Protein AF-A0A183KZF0-F1 (afdb_monomer_lite)

Foldseek 3Di:
DDDDDDDDDDDDPDDDDPDDDDPDPPPDPDPDDDDDDDDDDDPDDPDPPPDVPDDDDPVDDPDDPPPPPPPPPDDCDPVNVVVVVVVVVVVVVVVVVVVVVVVVVVVVVVVVVVVVVVVVVVVVVVVVVVVVVD

pLDDT: mean 73.94, std 21.39, range [42.09, 98.62]

InterPro domains:
  IPR029602 Intraflagellar transport protein 74 [PTHR31432] (2-131)

Sequence (134 aa):
MSAIRPGTASRLKSAQIQGKSGTACRVTDGAKTGARGRTLGGTTLNTMVCVEDRPITQQGLGGIKNPIRGPKRQIEDKSYFLGLLRGKINEINSEVGNITRQLVEKEEDNAIFVQYEQMAEKLAYEIKELQVIY

Organism: NCBI:txid6186

Radius of gyration: 43.4 Å; chains: 1; bounding box: 80×56×123 Å

Structure (mmCIF, N/CA/C/O backbone):
data_AF-A0A183KZF0-F1
#
_entry.id   AF-A0A183KZF0-F1
#
loop_
_atom_site.group_PDB
_atom_site.id
_atom_site.type_symbol
_atom_site.label_atom_id
_atom_site.label_alt_id
_atom_site.label_comp_id
_atom_site.label_asym_id
_atom_site.label_entity_id
_atom_site.label_seq_id
_atom_site.pdbx_PDB_ins_code
_atom_site.Cartn_x
_atom_site.Cartn_y
_atom_site.Cartn_z
_atom_site.occupancy
_atom_site.B_iso_or_equiv
_atom_site.auth_seq_id
_atom_site.auth_comp_id
_atom_site.auth_asym_id
_atom_site.auth_atom_id
_atom_site.pdbx_PDB_model_num
ATOM 1 N N . MET A 1 1 ? 14.377 -33.342 9.144 1.00 44.75 1 MET A N 1
ATOM 2 C CA . MET A 1 1 ? 13.959 -33.706 7.771 1.00 44.75 1 MET A CA 1
ATOM 3 C C . MET A 1 1 ? 14.266 -32.525 6.858 1.00 44.75 1 MET A C 1
ATOM 5 O O . MET A 1 1 ? 13.576 -31.521 6.930 1.00 44.75 1 MET A O 1
ATOM 9 N N . SER A 1 2 ? 15.373 -32.593 6.112 1.00 47.09 2 SER A N 1
ATOM 10 C CA . SER A 1 2 ? 15.864 -31.517 5.236 1.00 47.09 2 SER A CA 1
ATOM 11 C C . SER A 1 2 ? 15.483 -31.840 3.792 1.00 47.09 2 SER A C 1
ATOM 13 O O . SER A 1 2 ? 15.882 -32.884 3.280 1.00 47.09 2 SER A O 1
ATOM 15 N N . ALA A 1 3 ? 14.680 -30.986 3.158 1.00 51.62 3 ALA A N 1
ATOM 16 C CA . ALA A 1 3 ? 14.256 -31.149 1.770 1.00 51.62 3 ALA A CA 1
ATOM 17 C C . ALA A 1 3 ? 15.083 -30.225 0.865 1.00 51.62 3 ALA A C 1
ATOM 19 O O . ALA A 1 3 ? 14.765 -29.052 0.672 1.00 51.62 3 ALA A O 1
ATOM 20 N N . ILE A 1 4 ? 16.167 -30.777 0.322 1.00 57.03 4 ILE A N 1
ATOM 21 C CA . ILE A 1 4 ? 16.978 -30.171 -0.736 1.00 57.03 4 ILE A CA 1
ATOM 22 C C . ILE A 1 4 ? 16.158 -30.234 -2.031 1.00 57.03 4 ILE A C 1
ATOM 24 O O . ILE A 1 4 ? 15.767 -31.313 -2.473 1.00 57.03 4 ILE A O 1
ATOM 28 N N . ARG A 1 5 ? 15.864 -29.076 -2.631 1.00 55.78 5 ARG A N 1
ATOM 29 C CA . ARG A 1 5 ? 15.136 -28.995 -3.906 1.00 55.78 5 ARG A CA 1
ATOM 30 C C . ARG A 1 5 ? 16.082 -29.334 -5.072 1.00 55.78 5 ARG A C 1
ATOM 32 O O . ARG A 1 5 ? 17.128 -28.693 -5.177 1.00 55.78 5 ARG A O 1
ATOM 39 N N . PRO A 1 6 ? 15.743 -30.294 -5.954 1.00 49.12 6 PRO A N 1
ATOM 40 C CA . PRO A 1 6 ? 16.562 -30.636 -7.115 1.00 49.12 6 PRO A CA 1
ATOM 41 C C . PRO A 1 6 ? 16.583 -29.492 -8.133 1.00 49.12 6 PRO A C 1
ATOM 43 O O . PRO A 1 6 ? 15.539 -28.951 -8.495 1.00 49.12 6 PRO A O 1
ATOM 46 N N . GLY A 1 7 ? 17.780 -29.130 -8.596 1.00 53.41 7 GLY A N 1
ATOM 47 C CA . GLY A 1 7 ? 17.987 -28.103 -9.611 1.00 53.41 7 GLY A CA 1
ATOM 48 C C . GLY A 1 7 ? 17.330 -28.474 -10.939 1.00 53.41 7 GLY A C 1
ATOM 49 O O . GLY A 1 7 ? 17.660 -29.484 -11.558 1.00 53.41 7 GLY A O 1
ATOM 50 N N . THR A 1 8 ? 16.414 -27.631 -11.397 1.00 54.88 8 THR A N 1
ATOM 51 C CA . THR A 1 8 ? 15.836 -27.718 -12.735 1.00 54.88 8 THR A CA 1
ATOM 52 C C . THR A 1 8 ? 16.780 -27.126 -13.781 1.00 54.88 8 THR A C 1
ATOM 54 O O . THR A 1 8 ? 17.076 -25.935 -13.764 1.00 54.88 8 THR A O 1
ATOM 57 N N . ALA A 1 9 ? 17.147 -27.992 -14.728 1.00 46.16 9 ALA A N 1
ATOM 58 C CA . ALA A 1 9 ? 17.504 -27.718 -16.119 1.00 46.16 9 ALA A CA 1
ATOM 59 C C . ALA A 1 9 ? 18.874 -27.072 -16.417 1.00 46.16 9 ALA A C 1
ATOM 61 O O . ALA A 1 9 ? 19.049 -25.866 -16.579 1.00 46.16 9 ALA A O 1
ATOM 62 N N . SER A 1 10 ? 19.824 -27.981 -16.617 1.00 52.09 10 SER A N 1
ATOM 63 C CA . SER A 1 10 ? 20.914 -27.945 -17.593 1.00 52.09 10 SER A CA 1
ATOM 64 C C . SER A 1 10 ? 20.656 -27.056 -18.822 1.00 52.09 10 SER A C 1
ATOM 66 O O . SER A 1 10 ? 19.772 -27.298 -19.644 1.00 52.09 10 SER A O 1
ATOM 68 N N . ARG A 1 11 ? 21.518 -26.051 -19.005 1.00 48.41 11 ARG A N 1
ATOM 69 C CA . ARG A 1 11 ? 21.620 -25.272 -20.244 1.00 48.41 11 ARG A CA 1
ATOM 70 C C . ARG A 1 11 ? 22.227 -26.168 -21.331 1.00 48.41 11 ARG A C 1
ATOM 72 O O . ARG A 1 11 ? 23.436 -26.389 -21.357 1.00 48.41 11 ARG A O 1
ATOM 79 N N . LEU A 1 12 ? 21.379 -26.718 -22.197 1.00 44.50 12 LEU A N 1
ATOM 80 C CA . LEU A 1 12 ? 21.778 -27.480 -23.383 1.00 44.50 12 LEU A CA 1
ATOM 81 C C . LEU A 1 12 ? 22.717 -26.635 -24.264 1.00 44.50 12 LEU A C 1
ATOM 83 O O . LEU A 1 12 ? 22.382 -25.517 -24.659 1.00 44.50 12 LEU A O 1
ATOM 87 N N . LYS A 1 13 ? 23.905 -27.174 -24.568 1.00 52.31 13 LYS A N 1
ATOM 88 C CA . LYS A 1 13 ? 24.775 -26.682 -25.644 1.00 52.31 13 LYS A CA 1
ATOM 89 C C . LYS A 1 13 ? 24.157 -27.109 -26.973 1.00 52.31 13 LYS A C 1
ATOM 91 O O . LYS A 1 13 ? 24.337 -28.244 -27.406 1.00 52.31 13 LYS A O 1
ATOM 96 N N . SER A 1 14 ? 23.420 -26.206 -27.605 1.00 42.09 14 SER A N 1
ATOM 97 C CA . SER A 1 14 ? 22.880 -26.427 -28.943 1.00 42.09 14 SER A CA 1
ATOM 98 C C . SER A 1 14 ? 23.962 -26.201 -29.998 1.00 42.09 14 SER A C 1
ATOM 100 O O . SER A 1 14 ? 24.480 -25.100 -30.146 1.00 42.09 14 SER A O 1
ATOM 102 N N . ALA A 1 15 ? 24.287 -27.300 -30.677 1.00 44.25 15 ALA A N 1
ATOM 103 C CA . ALA A 1 15 ? 24.716 -27.443 -32.063 1.00 44.25 15 ALA A CA 1
ATOM 104 C C . ALA A 1 15 ? 25.476 -26.276 -32.724 1.00 44.25 15 ALA A C 1
ATOM 106 O O . ALA A 1 15 ? 24.932 -25.251 -33.127 1.00 44.25 15 ALA A O 1
ATOM 107 N N . GLN A 1 16 ? 26.749 -26.564 -32.965 1.00 48.41 16 GLN A N 1
ATOM 108 C CA . GLN A 1 16 ? 27.595 -26.028 -34.019 1.00 48.41 16 GLN A CA 1
ATOM 109 C C . GLN A 1 16 ? 26.866 -26.114 -35.379 1.00 48.41 16 GLN A C 1
ATOM 111 O O . GLN A 1 16 ? 26.827 -27.172 -36.001 1.00 48.41 16 GLN A O 1
ATOM 116 N N . ILE A 1 17 ? 26.271 -25.008 -35.839 1.00 45.25 17 ILE A N 1
ATOM 117 C CA . ILE A 1 17 ? 25.769 -24.866 -37.212 1.00 45.25 17 ILE A CA 1
ATOM 118 C C . ILE A 1 17 ? 26.772 -24.018 -37.985 1.00 45.25 17 ILE A C 1
ATOM 120 O O . ILE A 1 17 ? 26.877 -22.802 -37.833 1.00 45.25 17 ILE A O 1
ATOM 124 N N . GLN A 1 18 ? 27.531 -24.714 -38.821 1.00 51.03 18 GLN A N 1
ATOM 125 C CA . GLN A 1 18 ? 28.419 -24.171 -39.833 1.00 51.03 18 GLN A CA 1
ATOM 126 C C . GLN A 1 18 ? 27.541 -23.627 -40.976 1.00 51.03 18 GLN A C 1
ATOM 128 O O . GLN A 1 18 ? 27.221 -24.329 -41.931 1.00 51.03 18 GLN A O 1
ATOM 133 N N . GLY A 1 19 ? 27.075 -22.385 -40.830 1.00 44.81 19 GLY A N 1
ATOM 134 C CA . GLY A 1 19 ? 26.180 -21.706 -41.769 1.00 44.81 19 GLY A CA 1
ATOM 135 C C . GLY A 1 19 ? 26.854 -20.486 -42.385 1.00 44.81 19 GLY A C 1
ATOM 136 O O . GLY A 1 19 ? 27.104 -19.489 -41.721 1.00 44.81 19 GLY A O 1
ATOM 137 N N . LYS A 1 20 ? 27.183 -20.617 -43.663 1.00 47.34 20 LYS A N 1
ATOM 138 C CA . LYS A 1 20 ? 27.885 -19.674 -44.534 1.00 47.34 20 LYS A CA 1
ATOM 139 C C . LYS A 1 20 ? 27.300 -18.246 -44.528 1.00 47.34 20 LYS A C 1
ATOM 141 O O . LYS A 1 20 ? 26.123 -18.055 -44.786 1.00 47.34 20 LYS A O 1
ATOM 146 N N . SER A 1 21 ? 28.213 -17.286 -44.359 1.00 44.69 21 SER A N 1
ATOM 147 C CA . SER A 1 21 ? 28.430 -16.109 -45.222 1.00 44.69 21 SER A CA 1
ATOM 148 C C . SER A 1 21 ? 27.323 -15.052 -45.345 1.00 44.69 21 SER A C 1
ATOM 150 O O . SER A 1 21 ? 26.237 -15.288 -45.853 1.00 44.69 21 SER A O 1
ATOM 152 N N . GLY A 1 22 ? 27.688 -13.833 -44.939 1.00 49.62 22 GLY A N 1
ATOM 153 C CA . GLY A 1 22 ? 26.841 -12.651 -44.955 1.00 49.62 22 GLY A CA 1
ATOM 154 C C . GLY A 1 22 ? 26.429 -12.158 -46.340 1.00 49.62 22 GLY A C 1
ATOM 155 O O . GLY A 1 22 ? 27.144 -12.288 -47.333 1.00 49.62 22 GLY A O 1
ATOM 156 N N . THR A 1 23 ? 25.273 -11.509 -46.348 1.00 56.19 23 THR A N 1
ATOM 157 C CA . THR A 1 23 ? 24.763 -10.683 -47.439 1.00 56.19 23 THR A CA 1
ATOM 158 C C . THR A 1 23 ? 25.486 -9.339 -47.411 1.00 56.19 23 THR A C 1
ATOM 160 O O . THR A 1 23 ? 24.978 -8.342 -46.910 1.00 56.19 23 THR A O 1
ATOM 163 N N . ALA A 1 24 ? 26.717 -9.322 -47.910 1.00 45.91 24 ALA A N 1
ATOM 164 C CA . ALA A 1 24 ? 27.393 -8.099 -48.310 1.00 45.91 24 ALA A CA 1
ATOM 165 C C . ALA A 1 24 ? 27.784 -8.279 -49.771 1.00 45.91 24 ALA A C 1
ATOM 167 O O . ALA A 1 24 ? 28.528 -9.200 -50.117 1.00 45.91 24 ALA A O 1
ATOM 168 N N . CYS A 1 25 ? 27.214 -7.431 -50.622 1.00 48.06 25 CYS A N 1
ATOM 169 C CA . CYS A 1 25 ? 27.522 -7.338 -52.036 1.00 48.06 25 CYS A CA 1
ATOM 170 C C . CYS A 1 25 ? 29.043 -7.264 -52.197 1.00 48.06 25 CYS A C 1
ATOM 172 O O . CYS A 1 25 ? 29.663 -6.252 -51.875 1.00 48.06 25 CYS A O 1
ATOM 174 N N . ARG A 1 26 ? 29.657 -8.357 -52.656 1.00 45.78 26 ARG A N 1
ATOM 175 C CA . ARG A 1 26 ? 31.045 -8.338 -53.104 1.00 45.78 26 ARG A CA 1
ATOM 176 C C . ARG A 1 26 ? 31.055 -7.559 -54.410 1.00 45.78 26 ARG A C 1
ATOM 178 O O . ARG A 1 26 ? 30.763 -8.121 -55.461 1.00 45.78 26 ARG A O 1
ATOM 185 N N . VAL A 1 27 ? 31.342 -6.263 -54.332 1.00 43.75 27 VAL A N 1
ATOM 186 C CA . VAL A 1 27 ? 31.863 -5.532 -55.485 1.00 43.75 27 VAL A CA 1
ATOM 187 C C . VAL A 1 27 ? 33.209 -6.180 -55.774 1.00 43.75 27 VAL A C 1
ATOM 189 O O . VAL A 1 27 ? 34.126 -6.153 -54.957 1.00 43.75 27 VAL A O 1
ATOM 192 N N . THR A 1 28 ? 33.256 -6.916 -56.873 1.00 45.12 28 THR A N 1
ATOM 193 C CA . THR A 1 28 ? 34.439 -7.613 -57.345 1.00 45.12 28 THR A CA 1
ATOM 194 C C . THR A 1 28 ? 35.442 -6.579 -57.839 1.00 45.12 28 THR A C 1
ATOM 196 O O . THR A 1 28 ? 35.325 -6.098 -58.966 1.00 45.12 28 THR A O 1
ATOM 199 N N . ASP A 1 29 ? 36.437 -6.262 -57.016 1.00 45.31 29 ASP A N 1
ATOM 200 C CA . ASP A 1 29 ? 37.718 -5.780 -57.518 1.00 45.31 29 ASP A CA 1
ATOM 201 C C . ASP A 1 29 ? 38.347 -6.904 -58.340 1.00 45.31 29 ASP A C 1
ATOM 203 O O . ASP A 1 29 ? 38.725 -7.966 -57.844 1.00 45.31 29 ASP A O 1
ATOM 207 N N . GLY A 1 30 ? 38.357 -6.684 -59.646 1.00 48.56 30 GLY A N 1
ATOM 208 C CA . GLY A 1 30 ? 38.851 -7.628 -60.635 1.00 48.56 30 GLY A CA 1
ATOM 209 C C . GLY A 1 30 ? 38.698 -7.104 -62.056 1.00 48.56 30 GLY A C 1
ATOM 210 O O . GLY A 1 30 ? 38.559 -7.899 -62.980 1.00 48.56 30 GLY A O 1
ATOM 211 N N . ALA A 1 31 ? 38.707 -5.782 -62.254 1.00 42.97 31 ALA A N 1
ATOM 212 C CA . ALA A 1 31 ? 38.794 -5.194 -63.584 1.00 42.97 31 ALA A CA 1
ATOM 213 C C . ALA A 1 31 ? 40.249 -5.269 -64.057 1.00 42.97 31 ALA A C 1
ATOM 215 O O . ALA A 1 31 ? 41.009 -4.303 -64.013 1.00 42.97 31 ALA A O 1
ATOM 216 N N . LYS A 1 32 ? 40.625 -6.466 -64.517 1.00 45.28 32 LYS A N 1
ATOM 217 C CA . LYS A 1 32 ? 41.654 -6.601 -65.541 1.00 45.28 32 LYS A CA 1
ATOM 218 C C . LYS A 1 32 ? 41.256 -5.682 -66.692 1.00 45.28 32 LYS A C 1
ATOM 220 O O . LYS A 1 32 ? 40.145 -5.749 -67.214 1.00 45.28 32 L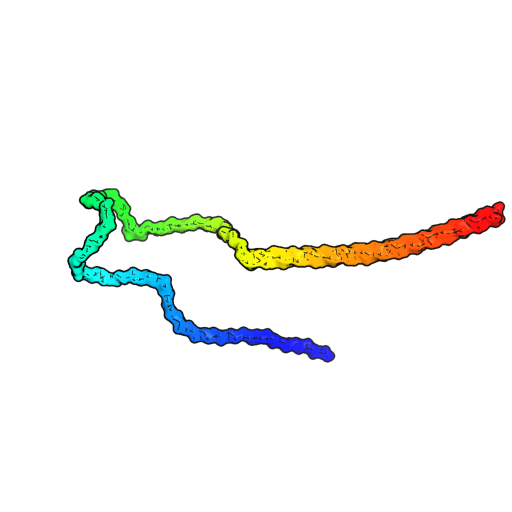YS A O 1
ATOM 225 N N . THR A 1 33 ? 42.181 -4.807 -67.036 1.00 49.75 33 THR A N 1
ATOM 226 C CA . THR A 1 33 ? 42.226 -4.067 -68.286 1.00 49.75 33 THR A CA 1
ATOM 227 C C . THR A 1 33 ? 41.842 -4.968 -69.458 1.00 49.75 33 THR A C 1
ATOM 229 O O . THR A 1 33 ? 42.446 -6.015 -69.677 1.00 49.75 33 THR A O 1
ATOM 232 N N . GLY A 1 34 ? 40.847 -4.528 -70.227 1.00 49.06 34 GLY A N 1
ATOM 233 C CA . GLY A 1 34 ? 40.554 -5.084 -71.543 1.00 49.06 34 GLY A CA 1
ATOM 234 C C . GLY A 1 34 ? 39.129 -5.587 -71.715 1.00 49.06 34 GLY A C 1
ATOM 235 O O . GLY A 1 34 ? 38.905 -6.786 -71.735 1.00 49.06 34 GLY A O 1
ATOM 236 N N . ALA A 1 35 ? 38.182 -4.679 -71.945 1.00 42.78 35 ALA A N 1
ATOM 237 C CA . ALA A 1 35 ? 37.137 -4.891 -72.944 1.00 42.78 35 ALA A CA 1
ATOM 238 C C . ALA A 1 35 ? 36.367 -3.593 -73.174 1.00 42.78 35 ALA A C 1
ATOM 240 O O . ALA A 1 35 ? 35.928 -2.906 -72.257 1.00 42.78 35 ALA A O 1
ATOM 241 N N . ARG A 1 36 ? 36.255 -3.269 -74.452 1.00 49.88 36 ARG A N 1
ATOM 242 C CA . ARG A 1 36 ? 35.587 -2.114 -75.027 1.00 49.88 36 ARG A CA 1
ATOM 243 C C . ARG A 1 36 ? 34.113 -2.042 -74.622 1.00 49.88 36 ARG A C 1
ATOM 245 O O . ARG A 1 36 ? 33.389 -3.014 -74.777 1.00 49.88 36 ARG A O 1
ATOM 252 N N . GLY A 1 37 ? 33.696 -0.832 -74.253 1.00 47.88 37 GLY A N 1
ATOM 253 C CA . GLY A 1 37 ? 32.397 -0.260 -74.598 1.00 47.88 37 GLY A CA 1
ATOM 254 C C . GLY A 1 37 ? 31.168 -0.838 -73.906 1.00 47.88 37 GLY A C 1
ATOM 255 O O . GLY A 1 37 ? 30.637 -1.846 -74.352 1.00 47.88 37 GLY A O 1
ATOM 256 N N . ARG A 1 38 ? 30.602 -0.078 -72.958 1.00 44.47 38 ARG A N 1
ATOM 257 C CA . ARG A 1 38 ? 29.161 0.229 -72.978 1.00 44.47 38 ARG A CA 1
ATOM 258 C C . ARG A 1 38 ? 28.801 1.375 -72.026 1.00 44.47 38 ARG A C 1
ATOM 260 O O . ARG A 1 38 ? 28.797 1.221 -70.814 1.00 44.47 38 ARG A O 1
ATOM 267 N N . THR A 1 39 ? 28.566 2.533 -72.637 1.00 49.16 39 THR A N 1
ATOM 268 C CA . THR A 1 39 ? 27.468 3.481 -72.379 1.00 49.16 39 THR A CA 1
ATOM 269 C C . THR A 1 39 ? 26.786 3.435 -71.000 1.00 49.16 39 THR A C 1
ATOM 271 O O . THR A 1 39 ? 25.873 2.640 -70.785 1.00 49.16 39 THR A O 1
ATOM 274 N N . LEU A 1 40 ? 27.136 4.385 -70.120 1.00 45.78 40 LEU A N 1
ATOM 275 C CA . LEU A 1 40 ? 26.255 4.843 -69.042 1.00 45.78 40 LEU A CA 1
ATOM 276 C C . LEU A 1 40 ? 25.567 6.145 -69.457 1.00 45.78 40 LEU A C 1
ATOM 278 O O . LEU A 1 40 ? 26.218 7.111 -69.850 1.00 45.78 40 LEU A O 1
ATOM 282 N N . GLY A 1 41 ? 24.238 6.140 -69.356 1.00 50.47 41 GLY A N 1
ATOM 283 C CA . GLY A 1 41 ? 23.414 7.336 -69.402 1.00 50.47 41 GLY A CA 1
ATOM 284 C C . GLY A 1 41 ? 23.695 8.233 -68.199 1.00 50.47 41 GLY A C 1
ATOM 285 O O . GLY A 1 41 ? 23.815 7.768 -67.068 1.00 50.47 41 GLY A O 1
ATOM 286 N N . GLY A 1 42 ? 23.796 9.524 -68.478 1.00 50.12 42 GLY A N 1
ATOM 287 C CA . GLY A 1 42 ? 24.078 10.570 -67.511 1.00 50.12 42 GLY A CA 1
ATOM 288 C C . GLY A 1 42 ? 24.659 11.747 -68.269 1.00 50.12 42 GLY A C 1
ATOM 289 O O . GLY A 1 42 ? 25.832 11.741 -68.620 1.00 50.12 42 GLY A O 1
ATOM 290 N N . THR A 1 43 ? 23.818 12.728 -68.589 1.00 56.19 43 THR A N 1
ATOM 291 C CA . THR A 1 43 ? 24.222 14.037 -69.109 1.00 56.19 43 THR A CA 1
ATOM 292 C C . THR A 1 43 ? 25.116 14.730 -68.086 1.00 56.19 43 THR A C 1
ATOM 294 O O . THR A 1 43 ? 24.665 15.539 -67.281 1.00 56.19 43 THR A O 1
ATOM 297 N N . THR A 1 44 ? 26.395 14.390 -68.104 1.00 54.34 44 THR A N 1
ATOM 298 C CA . THR A 1 44 ? 27.462 15.164 -67.491 1.00 54.34 44 THR A CA 1
ATOM 299 C C . THR A 1 44 ? 28.189 15.834 -68.641 1.00 54.34 44 THR A C 1
ATOM 301 O O . THR A 1 44 ? 28.723 15.154 -69.515 1.00 54.34 44 THR A O 1
ATOM 304 N N . LEU A 1 45 ? 28.154 17.165 -68.685 1.00 51.56 45 LEU A N 1
ATOM 305 C CA . LEU A 1 45 ? 29.008 17.957 -69.563 1.00 51.56 45 LEU A CA 1
ATOM 306 C C . LEU A 1 45 ? 30.437 17.412 -69.440 1.00 51.56 45 LEU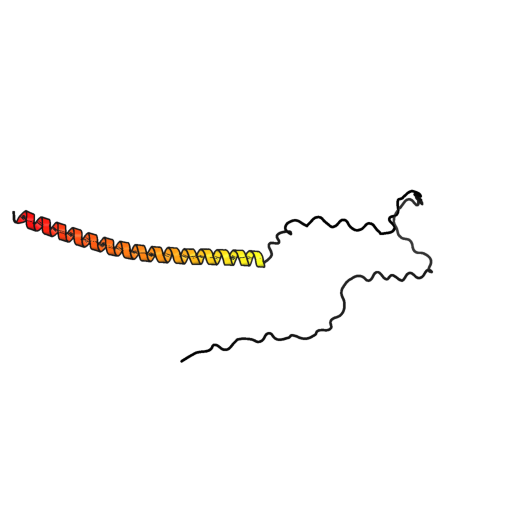 A C 1
ATOM 308 O O . LEU A 1 45 ? 31.006 17.420 -68.352 1.00 51.56 45 LEU A O 1
ATOM 312 N N . ASN A 1 46 ? 30.969 16.878 -70.540 1.00 55.75 46 ASN A N 1
ATOM 313 C CA . ASN A 1 46 ? 32.308 16.301 -70.646 1.00 55.75 46 ASN A CA 1
ATOM 314 C C . ASN A 1 46 ? 33.374 17.405 -70.573 1.00 55.75 46 ASN A C 1
ATOM 316 O O . ASN A 1 46 ? 34.137 17.607 -71.515 1.00 55.75 46 ASN A O 1
ATOM 320 N N . THR A 1 47 ? 33.416 18.167 -69.485 1.00 58.97 47 THR A N 1
ATOM 321 C CA . THR A 1 47 ? 34.556 19.022 -69.186 1.00 58.97 47 THR A CA 1
ATOM 322 C C . THR A 1 47 ? 35.557 18.172 -68.413 1.00 58.97 47 THR A C 1
ATOM 324 O O . THR A 1 47 ? 35.312 17.749 -67.284 1.00 58.97 47 THR A O 1
ATOM 327 N N . MET A 1 48 ? 36.699 17.875 -69.036 1.00 57.97 48 MET A N 1
ATOM 328 C CA . MET A 1 48 ? 37.864 17.384 -68.302 1.00 57.97 48 MET A CA 1
ATOM 329 C C . MET A 1 48 ? 38.378 18.539 -67.439 1.00 57.97 48 MET A C 1
ATOM 331 O O . MET A 1 48 ? 39.225 19.319 -67.863 1.00 57.97 48 MET A O 1
ATOM 335 N N . VAL A 1 49 ? 37.793 18.718 -66.254 1.00 60.34 49 VAL A N 1
ATOM 336 C CA . VAL A 1 49 ? 38.241 19.730 -65.295 1.00 60.34 49 VAL A CA 1
ATOM 337 C C . VAL A 1 49 ? 39.484 19.188 -64.581 1.00 60.34 49 VAL A C 1
ATOM 339 O O . VAL A 1 49 ? 39.391 18.644 -63.480 1.00 60.34 49 VAL A O 1
ATOM 342 N N . CYS A 1 50 ? 40.650 19.319 -65.216 1.00 65.06 50 CYS A N 1
ATOM 343 C CA . CYS A 1 50 ? 41.939 19.178 -64.540 1.00 65.06 50 CYS A CA 1
ATOM 344 C C . CYS A 1 50 ? 42.144 20.414 -63.660 1.00 65.06 50 CYS A C 1
ATOM 346 O O . CYS A 1 50 ? 42.340 21.519 -64.157 1.00 65.06 50 CYS A O 1
ATOM 348 N N . VAL A 1 51 ? 42.028 20.241 -62.346 1.00 61.44 51 VAL A N 1
ATOM 349 C CA . VAL A 1 51 ? 42.382 21.276 -61.370 1.00 61.44 51 VAL A CA 1
ATOM 350 C C . VAL A 1 51 ? 43.704 20.845 -60.763 1.00 61.44 51 VAL A C 1
ATOM 352 O O . VAL A 1 51 ? 43.716 19.971 -59.898 1.00 61.44 51 VAL A O 1
ATOM 355 N N . GLU A 1 52 ? 44.792 21.421 -61.262 1.00 67.12 52 GLU A N 1
ATOM 356 C CA . GLU A 1 52 ? 46.164 21.098 -60.846 1.00 67.12 52 GLU A CA 1
ATOM 357 C C . GLU A 1 52 ? 46.394 21.376 -59.344 1.00 67.12 52 GLU A C 1
ATOM 359 O O . GLU A 1 52 ? 47.124 20.650 -58.679 1.00 67.12 52 GLU A O 1
ATOM 364 N N . ASP A 1 53 ? 45.671 22.341 -58.763 1.00 66.56 53 ASP A N 1
ATOM 365 C CA . ASP A 1 53 ? 45.898 22.818 -57.390 1.00 66.56 53 ASP A CA 1
ATOM 366 C C . ASP A 1 53 ? 44.910 22.258 -56.351 1.00 66.56 53 ASP A C 1
ATOM 368 O O . ASP A 1 53 ? 44.475 22.966 -55.437 1.00 66.56 53 ASP A O 1
ATOM 372 N N . ARG A 1 54 ? 44.497 20.989 -56.461 1.00 66.44 54 ARG A N 1
ATOM 373 C CA . ARG A 1 54 ? 43.731 20.360 -55.367 1.00 66.44 54 ARG A CA 1
ATOM 374 C C . ARG A 1 54 ? 44.705 19.759 -54.357 1.00 66.44 54 ARG A C 1
ATOM 376 O O . ARG A 1 54 ? 45.380 18.793 -54.702 1.00 66.44 54 ARG A O 1
ATOM 383 N N . PRO A 1 55 ? 44.774 20.256 -53.110 1.00 71.38 55 PRO A N 1
ATOM 384 C CA . PRO A 1 55 ? 45.625 19.649 -52.095 1.00 71.38 55 PRO A CA 1
ATOM 385 C C . PRO A 1 55 ? 45.186 18.196 -51.855 1.00 71.38 55 PRO A C 1
ATOM 387 O O . PRO A 1 55 ? 44.096 17.939 -51.343 1.00 71.38 55 PRO A O 1
ATOM 390 N N . ILE A 1 56 ? 46.029 17.241 -52.258 1.00 70.50 56 ILE A N 1
ATOM 391 C CA . ILE A 1 56 ? 45.809 15.803 -52.062 1.00 70.50 56 ILE A CA 1
ATOM 392 C C . ILE A 1 56 ? 46.385 15.419 -50.697 1.00 70.50 56 ILE A C 1
ATOM 394 O O . ILE A 1 56 ? 47.534 15.734 -50.386 1.00 70.50 56 ILE A O 1
ATOM 398 N N . THR A 1 57 ? 45.617 14.716 -49.868 1.00 74.81 57 THR A N 1
ATOM 399 C CA . THR A 1 57 ? 46.140 14.182 -48.606 1.00 74.81 57 THR A CA 1
ATOM 400 C C . THR A 1 57 ? 46.744 12.800 -48.849 1.00 74.81 57 THR A C 1
ATOM 402 O O . THR A 1 57 ? 46.054 11.857 -49.225 1.00 74.81 57 THR A O 1
ATOM 405 N N . GLN A 1 58 ? 48.052 12.655 -48.622 1.00 74.12 58 GLN A N 1
ATOM 406 C CA . GLN A 1 58 ? 48.771 11.390 -48.849 1.00 74.12 58 GLN A CA 1
ATOM 407 C C . GLN A 1 58 ? 48.393 10.282 -47.842 1.00 74.12 58 GLN A C 1
ATOM 409 O O . GLN A 1 58 ? 48.666 9.112 -48.076 1.00 74.12 58 GLN A O 1
ATOM 414 N N . GLN A 1 59 ? 47.749 10.652 -46.730 1.00 74.31 59 GLN A N 1
ATOM 415 C CA . GLN A 1 59 ? 47.378 9.751 -45.630 1.00 74.31 59 GLN A CA 1
ATOM 416 C C . GLN A 1 59 ? 45.857 9.543 -45.495 1.00 74.31 59 GLN A C 1
ATOM 418 O O . GLN A 1 59 ? 45.390 8.985 -44.505 1.00 74.31 59 GLN A O 1
ATOM 423 N N . GLY A 1 60 ? 45.075 9.986 -46.488 1.00 72.31 60 GLY A N 1
ATOM 424 C CA . GLY A 1 60 ? 43.613 9.989 -46.431 1.00 72.31 60 GLY A CA 1
ATOM 425 C C . GLY A 1 60 ? 43.062 11.023 -45.443 1.00 72.31 60 GLY A C 1
ATOM 426 O O . GLY A 1 60 ? 43.701 11.411 -44.466 1.00 72.31 60 GLY A O 1
ATOM 427 N N . LEU A 1 61 ? 41.846 11.510 -45.694 1.00 72.06 61 LEU A N 1
ATOM 428 C CA . LEU A 1 61 ? 41.084 12.245 -44.684 1.00 72.06 61 LEU A CA 1
ATOM 429 C C . LEU A 1 61 ? 40.718 11.259 -43.569 1.00 72.06 61 LEU A C 1
ATOM 431 O O . LEU A 1 61 ? 39.738 10.524 -43.680 1.00 72.06 61 LEU A O 1
ATOM 435 N N . GLY A 1 62 ? 41.528 11.211 -42.510 1.00 71.81 62 GLY A N 1
ATOM 436 C CA . GLY A 1 62 ? 41.179 10.489 -41.293 1.00 71.81 62 GLY A CA 1
ATOM 437 C C . GLY A 1 62 ? 39.813 10.974 -40.812 1.00 71.81 62 GLY A C 1
ATOM 438 O O . GLY A 1 62 ? 39.640 12.163 -40.548 1.00 71.81 62 GLY A O 1
ATOM 439 N N . GLY A 1 63 ? 38.829 10.072 -40.774 1.00 75.06 63 GLY A N 1
ATOM 440 C CA . GLY A 1 63 ? 37.448 10.422 -40.454 1.00 75.06 63 GLY A CA 1
ATOM 441 C C . GLY A 1 63 ? 37.373 11.189 -39.137 1.00 75.06 63 GLY A C 1
ATOM 442 O O . GLY A 1 63 ? 37.912 10.739 -38.124 1.00 75.06 63 GLY A O 1
ATOM 443 N N . ILE A 1 64 ? 36.707 12.348 -39.154 1.00 76.31 64 ILE A N 1
ATOM 444 C CA . ILE A 1 64 ? 36.363 13.080 -37.934 1.00 76.31 64 ILE A CA 1
ATOM 445 C C . ILE A 1 64 ? 35.684 12.072 -37.008 1.00 76.31 64 ILE A C 1
ATOM 447 O O . ILE A 1 64 ? 34.662 11.487 -37.367 1.00 76.31 64 ILE A O 1
ATOM 451 N N . LYS A 1 65 ? 36.275 11.818 -35.836 1.00 70.69 65 LYS A N 1
ATOM 452 C CA . LYS A 1 65 ? 35.638 10.984 -34.817 1.00 70.69 65 LYS A CA 1
ATOM 453 C C . LYS A 1 65 ? 34.305 11.647 -34.503 1.00 70.69 65 LYS A C 1
ATOM 455 O O . LYS A 1 65 ? 34.295 12.765 -33.992 1.00 70.69 65 LYS A O 1
ATOM 460 N N . ASN A 1 66 ? 33.204 10.987 -34.867 1.00 71.38 66 ASN A N 1
ATOM 461 C CA . ASN A 1 66 ? 31.863 11.488 -34.595 1.00 71.38 66 ASN A CA 1
ATOM 462 C C . ASN A 1 66 ? 31.810 11.939 -33.126 1.00 71.38 66 ASN A C 1
ATOM 464 O O . ASN A 1 66 ? 32.231 11.157 -32.263 1.00 71.38 66 ASN A O 1
ATOM 468 N N . PRO A 1 67 ? 31.335 13.164 -32.825 1.00 71.38 67 PRO A N 1
ATOM 469 C CA . PRO A 1 67 ? 31.182 13.598 -31.445 1.00 71.38 67 PRO A CA 1
ATOM 470 C C . PRO A 1 67 ? 30.364 12.542 -30.709 1.00 71.38 67 PRO A C 1
ATOM 472 O O . PRO A 1 67 ? 29.450 11.957 -31.303 1.00 71.38 67 PRO A O 1
ATOM 475 N N . ILE A 1 68 ? 30.750 12.260 -29.459 1.00 70.06 68 ILE A N 1
ATOM 476 C CA . ILE A 1 68 ? 30.089 11.301 -28.568 1.00 70.06 68 ILE A CA 1
ATOM 477 C C . ILE A 1 68 ? 28.588 11.451 -28.775 1.00 70.06 68 ILE A C 1
ATOM 479 O O . ILE A 1 68 ? 28.001 12.479 -28.438 1.00 70.06 68 ILE A O 1
ATOM 483 N N . ARG A 1 69 ? 27.997 10.458 -29.447 1.00 66.69 69 ARG A N 1
ATOM 484 C CA . ARG A 1 69 ? 26.579 10.472 -29.781 1.00 66.69 69 ARG A CA 1
ATOM 485 C C . ARG A 1 69 ? 25.881 10.589 -28.434 1.00 66.69 69 ARG A C 1
ATOM 487 O O . ARG A 1 69 ? 26.110 9.733 -27.578 1.00 66.69 69 ARG A O 1
ATOM 494 N N . GLY A 1 70 ? 25.125 11.673 -28.244 1.00 75.00 70 GLY A N 1
ATOM 495 C CA . GLY A 1 70 ? 24.339 11.904 -27.035 1.00 75.00 70 GLY A CA 1
ATOM 496 C C . GLY A 1 70 ? 23.471 10.687 -26.701 1.00 75.00 70 GLY A C 1
ATOM 497 O O . GLY 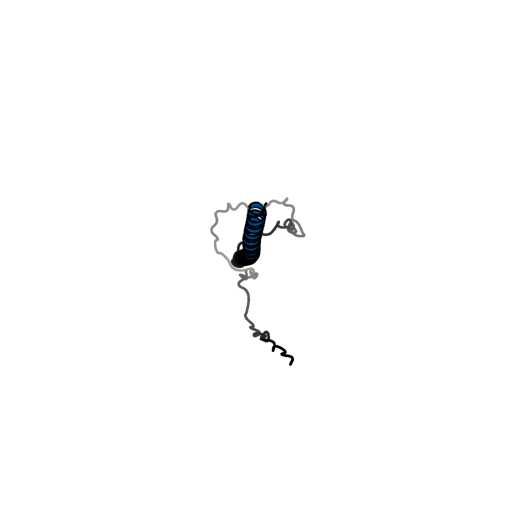A 1 70 ? 23.423 9.746 -27.504 1.00 75.00 70 GLY A O 1
ATOM 498 N N . PRO A 1 71 ? 22.808 10.673 -25.529 1.00 76.31 71 PRO A N 1
ATOM 499 C CA . PRO A 1 71 ? 22.029 9.525 -25.070 1.00 76.31 71 PRO A CA 1
ATOM 500 C C . PRO A 1 71 ? 21.253 8.936 -26.247 1.00 76.31 71 PRO A C 1
ATOM 502 O O . PRO A 1 71 ? 20.512 9.644 -26.933 1.00 76.31 71 PRO A O 1
ATOM 505 N N . LYS A 1 72 ? 21.582 7.681 -26.589 1.00 70.12 72 LYS A N 1
ATOM 506 C CA . LYS A 1 72 ? 21.065 7.016 -27.791 1.00 70.12 72 LYS A CA 1
ATOM 507 C C . LYS A 1 72 ? 19.549 7.190 -27.822 1.00 70.12 72 LYS A C 1
ATOM 509 O O . LYS A 1 72 ? 18.928 7.194 -26.764 1.00 70.12 72 LYS A O 1
ATOM 514 N N . ARG A 1 73 ? 18.971 7.280 -29.028 1.00 75.94 73 ARG A N 1
ATOM 515 C CA . ARG A 1 73 ? 17.515 7.292 -29.231 1.00 75.94 73 ARG A CA 1
ATOM 516 C C . ARG A 1 73 ? 16.872 6.294 -28.266 1.00 75.94 73 ARG A C 1
ATOM 518 O O . ARG A 1 73 ? 17.184 5.106 -28.334 1.00 75.94 73 ARG A O 1
ATOM 525 N N . GLN A 1 74 ? 16.031 6.792 -27.366 1.00 74.94 74 GLN A N 1
ATOM 526 C CA . GLN A 1 74 ? 15.220 5.945 -26.509 1.00 74.94 74 GLN A CA 1
ATOM 527 C C . GLN A 1 74 ? 14.243 5.220 -27.428 1.00 74.94 74 GLN A C 1
ATOM 529 O O . GLN A 1 74 ? 13.456 5.850 -28.133 1.00 74.94 74 GLN A O 1
ATOM 534 N N . ILE A 1 75 ? 14.385 3.901 -27.517 1.00 80.94 75 ILE A N 1
ATOM 535 C CA . ILE A 1 75 ? 13.480 3.072 -28.301 1.00 80.94 75 ILE A CA 1
ATOM 536 C C . ILE A 1 75 ? 12.534 2.419 -27.308 1.00 80.94 75 ILE A C 1
ATOM 538 O O . ILE A 1 75 ? 12.944 1.621 -26.464 1.00 80.94 75 ILE A O 1
ATOM 542 N N . GLU A 1 76 ? 11.269 2.799 -27.401 1.00 86.94 76 GLU A N 1
ATOM 543 C CA . GLU A 1 76 ? 10.184 2.203 -26.633 1.00 86.94 76 GLU A CA 1
ATOM 544 C C . GLU A 1 76 ? 9.791 0.869 -27.272 1.00 86.94 76 GLU A C 1
ATOM 546 O O . GLU A 1 76 ? 8.747 0.715 -27.899 1.00 86.94 76 GLU A O 1
ATOM 551 N N . ASP A 1 77 ? 10.686 -0.109 -27.163 1.00 91.94 77 ASP A N 1
ATOM 552 C CA . ASP A 1 77 ? 10.425 -1.467 -27.623 1.00 91.94 77 ASP A CA 1
ATOM 553 C C . ASP A 1 77 ? 9.500 -2.205 -26.644 1.00 91.94 77 ASP A C 1
ATOM 555 O O . ASP A 1 77 ? 9.269 -1.784 -25.511 1.00 91.94 77 ASP A O 1
ATOM 559 N N . LYS A 1 78 ? 9.027 -3.393 -27.032 1.00 94.38 78 LYS A N 1
ATOM 560 C CA . LYS A 1 78 ? 8.217 -4.280 -26.175 1.00 94.38 78 LYS A CA 1
ATOM 561 C C . LYS A 1 78 ? 8.754 -4.405 -24.737 1.00 94.38 78 LYS A C 1
ATOM 563 O O . LYS A 1 78 ? 7.976 -4.410 -23.787 1.00 94.38 78 LYS A O 1
ATOM 568 N N . SER A 1 79 ? 10.074 -4.506 -24.567 1.00 92.38 79 SER A N 1
ATOM 569 C CA . SER A 1 79 ? 10.719 -4.627 -23.252 1.00 92.38 79 SER A CA 1
ATOM 570 C C . SER A 1 79 ? 10.505 -3.403 -22.356 1.00 92.38 79 SER A C 1
ATOM 572 O O . SER A 1 79 ? 10.371 -3.567 -21.145 1.00 92.38 79 SER A O 1
ATOM 574 N N . TYR A 1 80 ? 10.435 -2.201 -22.937 1.00 94.62 80 TYR A N 1
ATOM 575 C CA . TYR A 1 80 ? 10.156 -0.960 -22.212 1.00 94.62 80 TYR A CA 1
ATOM 576 C C . TYR A 1 80 ? 8.749 -0.994 -21.604 1.00 94.62 80 TYR A C 1
ATOM 578 O O . TYR A 1 80 ? 8.596 -0.875 -20.388 1.00 94.62 80 TYR A O 1
ATOM 586 N N . PHE A 1 81 ? 7.731 -1.280 -22.420 1.00 96.62 81 PHE A N 1
ATOM 587 C CA . PHE A 1 81 ? 6.346 -1.358 -21.949 1.00 96.62 81 PHE A CA 1
ATOM 588 C C . PHE A 1 81 ? 6.124 -2.496 -20.947 1.00 96.62 81 PHE A C 1
ATOM 590 O O . PHE A 1 81 ? 5.395 -2.322 -19.974 1.00 96.62 81 PHE A O 1
ATOM 597 N N . LEU A 1 82 ? 6.799 -3.640 -21.111 1.00 97.44 82 LEU A N 1
ATOM 598 C CA . LEU A 1 82 ? 6.778 -4.702 -20.098 1.00 97.44 82 LEU A CA 1
ATOM 599 C C . LEU A 1 82 ? 7.366 -4.240 -18.757 1.00 97.44 82 LEU A C 1
ATOM 601 O O . LEU A 1 82 ? 6.858 -4.634 -17.708 1.00 97.44 82 LEU A O 1
ATOM 605 N N . GLY A 1 83 ? 8.420 -3.419 -18.779 1.00 97.06 83 GLY A N 1
ATOM 606 C CA . GLY A 1 83 ? 8.992 -2.807 -17.580 1.00 97.06 83 GLY A CA 1
ATOM 607 C C . GLY A 1 83 ? 8.002 -1.876 -16.881 1.00 97.06 83 GLY A C 1
ATOM 608 O O . GLY A 1 83 ? 7.781 -2.022 -15.680 1.00 97.06 83 GLY A O 1
ATOM 609 N N . LEU A 1 84 ? 7.346 -0.995 -17.641 1.00 97.06 84 LEU A N 1
ATOM 610 C CA . LEU A 1 84 ? 6.309 -0.100 -17.119 1.00 97.06 84 LEU A CA 1
ATOM 611 C C . LEU A 1 84 ? 5.139 -0.868 -16.498 1.00 97.06 84 LEU A C 1
ATOM 613 O O . LEU A 1 84 ? 4.729 -0.566 -15.381 1.00 97.06 84 LEU A O 1
ATOM 617 N N . LEU A 1 85 ? 4.632 -1.894 -17.189 1.00 98.19 85 LEU A N 1
ATOM 618 C CA . LEU A 1 85 ? 3.528 -2.714 -16.688 1.00 98.19 85 LEU A CA 1
ATOM 619 C C . LEU A 1 85 ? 3.898 -3.423 -15.385 1.00 98.19 85 LEU A C 1
ATOM 621 O O . LEU A 1 85 ? 3.117 -3.411 -14.440 1.00 98.19 85 LEU A O 1
ATOM 625 N N . ARG A 1 86 ? 5.103 -4.000 -15.302 1.00 98.19 86 ARG A N 1
ATOM 626 C CA . ARG A 1 86 ? 5.603 -4.612 -14.060 1.00 98.19 86 ARG A CA 1
ATOM 627 C C . ARG A 1 86 ? 5.736 -3.587 -12.936 1.00 98.19 86 ARG A C 1
ATOM 629 O O . ARG A 1 86 ? 5.360 -3.894 -11.811 1.00 98.19 86 ARG A O 1
ATOM 636 N N . GLY A 1 87 ? 6.222 -2.384 -13.243 1.00 98.19 87 GLY A N 1
ATOM 637 C CA . GLY A 1 87 ? 6.264 -1.270 -12.294 1.00 98.19 87 GLY A CA 1
ATOM 638 C C . GLY A 1 87 ? 4.875 -0.951 -11.747 1.00 98.19 87 GLY A C 1
ATOM 639 O O . GLY A 1 87 ? 4.671 -0.978 -10.536 1.00 98.19 87 GLY A O 1
ATOM 640 N N . LYS A 1 88 ? 3.889 -0.786 -12.635 1.00 98.50 88 LYS A N 1
ATOM 641 C CA . LYS A 1 88 ? 2.512 -0.482 -12.235 1.00 98.50 88 LYS A CA 1
ATOM 642 C C . LYS A 1 88 ? 1.858 -1.607 -11.434 1.00 98.50 88 LYS A C 1
ATOM 644 O O . LYS A 1 88 ? 1.149 -1.331 -10.473 1.00 98.50 88 LYS A O 1
ATOM 649 N N . ILE A 1 89 ? 2.124 -2.865 -11.784 1.00 98.44 89 ILE A N 1
ATOM 650 C CA . ILE A 1 89 ? 1.672 -4.026 -11.004 1.00 98.44 89 ILE A CA 1
ATOM 651 C C . ILE A 1 89 ? 2.242 -3.970 -9.580 1.00 98.44 89 ILE A C 1
ATOM 653 O O . ILE A 1 89 ? 1.507 -4.187 -8.621 1.00 98.44 89 ILE A O 1
ATOM 657 N N . ASN A 1 90 ? 3.526 -3.642 -9.423 1.00 98.50 90 ASN A N 1
ATOM 658 C CA . ASN A 1 90 ? 4.153 -3.537 -8.105 1.00 98.50 90 ASN A CA 1
ATOM 659 C C . ASN A 1 90 ? 3.584 -2.378 -7.275 1.00 98.50 90 ASN A C 1
ATOM 661 O O . ASN A 1 90 ? 3.368 -2.549 -6.075 1.00 98.50 90 ASN A O 1
ATOM 665 N N . GLU A 1 91 ? 3.313 -1.229 -7.900 1.00 98.50 91 GLU A N 1
ATOM 666 C CA . GLU A 1 91 ? 2.628 -0.105 -7.248 1.00 98.50 91 GLU A CA 1
ATOM 667 C C . GLU A 1 91 ? 1.244 -0.528 -6.747 1.00 98.50 91 GLU A C 1
ATOM 669 O O . GLU A 1 91 ? 0.946 -0.366 -5.569 1.00 98.50 91 GLU A O 1
ATOM 674 N N . ILE A 1 92 ? 0.431 -1.146 -7.612 1.00 98.62 92 ILE A N 1
ATOM 675 C CA . ILE A 1 92 ? -0.912 -1.620 -7.250 1.00 98.62 92 ILE A CA 1
ATOM 676 C C . ILE A 1 92 ? -0.840 -2.623 -6.096 1.00 98.62 92 ILE A C 1
ATOM 678 O O . ILE A 1 92 ? -1.579 -2.489 -5.127 1.00 98.62 92 ILE A O 1
ATOM 682 N N . ASN A 1 93 ? 0.068 -3.598 -6.156 1.00 98.50 93 ASN A N 1
ATOM 683 C CA . ASN A 1 93 ? 0.237 -4.577 -5.080 1.00 98.50 93 ASN A CA 1
ATOM 684 C C . ASN A 1 93 ? 0.644 -3.920 -3.752 1.00 98.50 93 ASN A C 1
ATOM 686 O O . ASN A 1 93 ? 0.186 -4.342 -2.691 1.00 98.50 93 ASN A O 1
ATOM 690 N N . SER A 1 94 ? 1.485 -2.884 -3.808 1.00 98.50 94 SER A N 1
ATOM 691 C CA . SER A 1 94 ? 1.881 -2.120 -2.621 1.00 98.50 94 SER A CA 1
ATOM 692 C C . SER A 1 94 ? 0.692 -1.362 -2.031 1.00 98.50 94 SER A C 1
ATOM 694 O O . SER A 1 94 ? 0.477 -1.423 -0.823 1.00 98.50 94 SER A O 1
ATOM 696 N N . GLU A 1 95 ? -0.123 -0.721 -2.873 1.00 98.56 95 GLU A N 1
ATOM 697 C CA . GLU A 1 95 ? -1.331 -0.019 -2.425 1.00 98.56 95 GLU A CA 1
ATOM 698 C C . GLU A 1 95 ? -2.383 -0.963 -1.850 1.00 98.56 95 GLU A C 1
ATOM 700 O O . GLU A 1 95 ? -2.970 -0.665 -0.812 1.00 98.56 95 GLU A O 1
ATOM 705 N N . VAL A 1 96 ? -2.570 -2.143 -2.445 1.00 98.50 96 VAL A N 1
ATOM 706 C CA . VAL A 1 96 ? -3.423 -3.187 -1.861 1.00 98.50 96 VAL A CA 1
ATOM 707 C C . VAL A 1 96 ? -2.938 -3.529 -0.452 1.00 98.50 96 VAL A C 1
ATOM 709 O O . VAL A 1 96 ? -3.737 -3.512 0.479 1.00 98.50 96 VAL A O 1
ATOM 712 N N . GLY A 1 97 ? -1.632 -3.747 -0.268 1.00 98.38 97 GLY A N 1
ATOM 713 C CA . GLY A 1 97 ? -1.047 -4.013 1.049 1.00 98.38 97 GLY A CA 1
ATOM 714 C C . GLY A 1 97 ? -1.178 -2.852 2.046 1.00 98.38 97 GLY A C 1
ATOM 715 O O . GLY A 1 97 ? -1.264 -3.076 3.255 1.00 98.38 97 GLY A O 1
ATOM 716 N N . ASN A 1 98 ? -1.187 -1.603 1.576 1.00 98.62 98 ASN A N 1
ATOM 717 C CA . ASN A 1 98 ? -1.436 -0.429 2.417 1.00 98.62 98 ASN A CA 1
ATOM 718 C C . ASN A 1 98 ? -2.893 -0.386 2.881 1.00 98.62 98 ASN A C 1
ATOM 720 O O . ASN A 1 98 ? -3.149 -0.282 4.079 1.00 98.62 98 ASN A O 1
ATOM 724 N N . ILE A 1 99 ? -3.833 -0.524 1.947 1.00 98.62 99 ILE A N 1
ATOM 725 C CA . ILE A 1 99 ? -5.272 -0.469 2.219 1.00 98.62 99 ILE A CA 1
ATOM 726 C C . ILE A 1 99 ? -5.686 -1.606 3.154 1.00 98.62 99 ILE A C 1
ATOM 728 O O . ILE A 1 99 ? -6.419 -1.370 4.109 1.00 98.62 99 ILE A O 1
ATOM 732 N N . THR A 1 100 ? -5.178 -2.825 2.947 1.00 98.44 100 THR A N 1
ATOM 733 C CA . THR A 1 100 ? -5.486 -3.950 3.844 1.00 98.44 100 THR A CA 1
ATOM 734 C C . THR A 1 100 ? -5.002 -3.704 5.269 1.00 98.44 100 THR A C 1
ATOM 736 O O . THR A 1 100 ? -5.680 -4.094 6.210 1.00 98.44 100 THR A O 1
ATOM 739 N N . ARG A 1 101 ? -3.848 -3.044 5.446 1.00 98.38 101 ARG A N 1
ATOM 740 C CA . ARG A 1 101 ? -3.341 -2.692 6.782 1.00 98.38 101 ARG A CA 1
ATOM 741 C C . ARG A 1 101 ? -4.210 -1.632 7.451 1.00 98.38 101 ARG A C 1
ATOM 743 O O . ARG A 1 101 ? -4.575 -1.805 8.605 1.00 98.38 101 ARG A O 1
ATOM 750 N N . GLN A 1 102 ? -4.579 -0.588 6.710 1.00 98.44 102 GLN A N 1
ATOM 751 C CA . GLN A 1 102 ? -5.472 0.461 7.210 1.00 98.44 102 GLN A CA 1
ATOM 752 C C . GLN A 1 102 ? -6.852 -0.088 7.580 1.00 98.44 102 GLN A C 1
ATOM 754 O O . GLN A 1 102 ? -7.446 0.366 8.549 1.00 98.44 102 GLN A O 1
ATOM 759 N N . LEU A 1 103 ? -7.364 -1.068 6.832 1.00 98.31 103 LEU A N 1
ATOM 760 C CA . LEU A 1 103 ? -8.634 -1.718 7.147 1.00 98.31 103 LEU A CA 1
ATOM 761 C C . LEU A 1 103 ? -8.577 -2.419 8.507 1.00 98.31 103 LEU A C 1
ATOM 763 O O . LEU A 1 103 ? -9.453 -2.184 9.330 1.00 98.31 103 LEU A O 1
ATOM 767 N N . VAL A 1 104 ? -7.532 -3.214 8.760 1.00 98.12 104 VAL A N 1
ATOM 768 C CA . VAL A 1 104 ? -7.357 -3.914 10.045 1.00 98.12 104 VAL A CA 1
ATOM 769 C C . VAL A 1 104 ? -7.227 -2.919 11.200 1.00 98.12 104 VAL A C 1
ATOM 771 O O . VAL A 1 104 ? -7.924 -3.052 12.198 1.00 98.12 104 VAL A O 1
ATOM 774 N N . GLU A 1 105 ? -6.408 -1.876 11.040 1.00 98.25 105 GLU A N 1
ATOM 775 C CA . GLU A 1 105 ? -6.264 -0.810 12.043 1.00 98.25 105 GLU A CA 1
ATOM 776 C C . GLU A 1 105 ? -7.611 -0.135 12.348 1.00 98.25 105 GLU A C 1
ATOM 778 O O . GLU A 1 105 ? -7.955 0.093 13.504 1.00 98.25 105 GLU A O 1
ATOM 783 N N . LYS A 1 106 ? -8.429 0.127 11.322 1.00 97.81 106 LYS A N 1
ATOM 784 C CA . LYS A 1 106 ? -9.759 0.725 11.501 1.00 97.81 106 LYS A CA 1
ATOM 785 C C . LYS A 1 106 ? -10.753 -0.215 12.173 1.00 97.81 106 LYS A C 1
ATOM 787 O O . LYS A 1 106 ? -11.609 0.253 12.920 1.00 97.81 106 LYS A O 1
ATOM 792 N N . GLU A 1 107 ? -10.673 -1.514 11.914 1.00 97.69 107 GLU A N 1
ATOM 793 C CA . GLU A 1 107 ? -11.486 -2.510 12.616 1.00 97.69 107 GLU A CA 1
ATOM 794 C C . GLU A 1 107 ? -11.116 -2.586 14.104 1.00 97.69 107 GLU A C 1
ATOM 796 O O . GLU A 1 107 ? -12.012 -2.614 14.951 1.00 97.69 107 GLU A O 1
ATOM 801 N N . GLU A 1 108 ? -9.821 -2.540 14.428 1.00 97.44 108 GLU A N 1
ATOM 802 C CA . GLU A 1 108 ? -9.325 -2.482 15.808 1.00 97.44 108 GLU A CA 1
ATOM 803 C C . GLU A 1 108 ? -9.758 -1.186 16.514 1.00 97.44 108 GLU A C 1
ATOM 805 O O . GLU A 1 108 ? -10.341 -1.249 17.600 1.00 97.44 108 GLU A O 1
ATOM 810 N N . ASP A 1 109 ? -9.574 -0.025 15.874 1.00 97.44 109 ASP A N 1
ATOM 811 C CA . ASP A 1 109 ? -10.031 1.280 16.376 1.00 97.44 109 ASP A CA 1
ATOM 812 C C . ASP A 1 109 ? -11.539 1.274 16.675 1.00 97.44 109 ASP A C 1
ATOM 814 O O . ASP A 1 109 ? -11.984 1.745 17.725 1.00 97.44 109 ASP A O 1
ATOM 818 N N . ASN A 1 110 ? -12.344 0.723 15.761 1.00 97.06 110 ASN A N 1
ATOM 819 C CA . ASN A 1 110 ? -13.792 0.633 15.930 1.00 97.06 110 ASN A CA 1
ATOM 820 C C . ASN A 1 110 ? -14.170 -0.289 17.095 1.00 97.06 110 ASN A C 1
ATOM 822 O O . ASN A 1 110 ? -15.075 0.035 17.865 1.00 97.06 110 ASN A O 1
ATOM 826 N N . ALA A 1 111 ? -13.482 -1.422 17.256 1.00 95.81 111 ALA A N 1
ATOM 827 C CA . ALA A 1 111 ? -13.715 -2.319 18.384 1.00 95.81 111 ALA A CA 1
ATOM 828 C C . ALA A 1 111 ? -13.405 -1.631 19.723 1.00 95.81 111 ALA A C 1
ATOM 830 O O . ALA A 1 111 ? -14.173 -1.758 20.679 1.00 95.81 111 ALA A O 1
ATOM 831 N N . ILE A 1 112 ? -12.318 -0.859 19.778 1.00 97.06 112 ILE A N 1
ATOM 832 C CA . ILE A 1 112 ? -11.942 -0.052 20.943 1.00 97.06 112 ILE A CA 1
ATOM 833 C C . ILE A 1 112 ? -12.998 1.029 21.219 1.00 97.06 112 ILE A C 1
ATOM 835 O O . ILE A 1 112 ? -13.410 1.214 22.366 1.00 97.06 112 ILE A O 1
ATOM 839 N N . PHE A 1 113 ? -13.488 1.713 20.182 1.00 97.12 113 PHE A N 1
ATOM 840 C CA . PHE A 1 113 ? -14.531 2.732 20.317 1.00 97.12 113 PHE A CA 1
ATOM 841 C C . PHE A 1 113 ? -15.809 2.173 20.961 1.00 97.12 113 PHE A C 1
ATOM 843 O O . PHE A 1 113 ? -16.319 2.754 21.919 1.00 97.12 113 PHE A O 1
ATOM 850 N N . VAL A 1 114 ? -16.274 1.004 20.507 1.00 97.56 114 VAL A N 1
ATOM 851 C CA . VAL A 1 114 ? -17.450 0.327 21.083 1.00 97.56 114 VAL A CA 1
ATOM 852 C C . VAL A 1 114 ? -17.237 -0.015 22.563 1.00 97.56 114 VAL A C 1
ATOM 854 O O . VAL A 1 114 ? -18.156 0.108 23.372 1.00 97.56 114 VAL A O 1
ATOM 857 N N . GLN A 1 115 ? -16.026 -0.420 22.956 1.00 96.81 115 GLN A N 1
ATOM 858 C CA . GLN A 1 115 ? -15.716 -0.686 24.366 1.00 96.81 115 GLN A CA 1
ATOM 859 C C . GLN A 1 115 ? -15.791 0.584 25.220 1.00 96.81 115 GLN A C 1
ATOM 861 O O . GLN A 1 115 ? -16.328 0.543 26.331 1.00 96.81 115 GLN A O 1
ATOM 866 N N . TYR A 1 116 ? -15.290 1.712 24.710 1.00 97.44 116 TYR A N 1
ATOM 867 C CA . TYR A 1 116 ? -15.386 2.993 25.408 1.00 97.44 116 TYR A CA 1
ATOM 868 C C . TYR A 1 116 ? -16.830 3.471 25.559 1.00 97.44 116 TYR A C 1
ATOM 870 O O . TYR A 1 116 ? -17.184 3.964 26.629 1.00 97.44 116 TYR A O 1
ATOM 878 N N . GLU A 1 117 ? -17.670 3.279 24.544 1.00 97.19 117 GLU A N 1
ATOM 879 C CA . GLU A 1 117 ? -19.100 3.594 24.614 1.00 97.19 117 GLU A CA 1
ATOM 880 C C . GLU A 1 117 ? -19.790 2.796 25.731 1.00 97.19 117 GLU A C 1
ATOM 882 O O . GLU A 1 117 ? -20.411 3.379 26.619 1.00 97.19 117 GLU A O 1
ATOM 887 N N . GLN A 1 118 ? -19.572 1.477 25.780 1.00 97.25 118 GLN A N 1
ATOM 888 C CA . GLN A 1 118 ? -20.122 0.621 26.838 1.00 97.25 118 GLN A CA 1
ATOM 889 C C . GLN A 1 118 ? -19.634 1.017 28.239 1.00 97.25 118 GLN A C 1
ATOM 891 O O . GLN A 1 118 ? -20.389 0.947 29.211 1.00 97.25 118 GLN A O 1
ATOM 896 N N . MET A 1 119 ? -18.361 1.399 28.374 1.00 97.38 119 MET A N 1
ATOM 897 C CA . MET A 1 119 ? -17.808 1.848 29.653 1.00 97.38 119 MET A CA 1
ATOM 898 C C . MET A 1 119 ? -18.418 3.185 30.086 1.00 97.38 119 MET A C 1
ATOM 900 O O . MET A 1 119 ? -18.766 3.344 31.255 1.00 97.38 119 MET A O 1
ATOM 904 N N . ALA A 1 120 ? -18.582 4.125 29.154 1.00 97.38 120 ALA A N 1
ATOM 905 C CA . ALA A 1 120 ? -19.207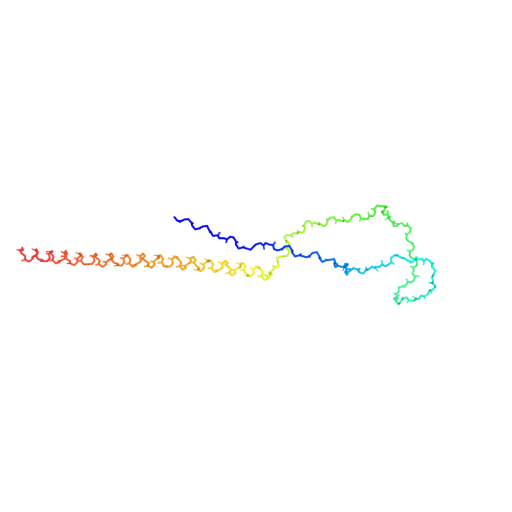 5.414 29.419 1.00 97.38 120 ALA A CA 1
ATOM 906 C C . ALA A 1 120 ? -20.675 5.256 29.838 1.00 97.38 120 ALA A C 1
ATOM 908 O O . ALA A 1 120 ? -21.095 5.884 30.811 1.00 97.38 120 ALA A O 1
ATOM 909 N N . GLU A 1 121 ? -21.433 4.381 29.171 1.00 96.62 121 GLU A N 1
ATOM 910 C CA . GLU A 1 121 ? -22.807 4.062 29.568 1.00 96.62 121 GLU A CA 1
ATOM 911 C C . GLU A 1 121 ? -22.866 3.505 30.992 1.00 96.62 121 GLU A C 1
ATOM 913 O O . GLU A 1 121 ? -23.633 4.009 31.812 1.00 96.62 121 GLU A O 1
ATOM 918 N N . LYS A 1 122 ? -22.028 2.512 31.323 1.00 97.31 122 LYS A N 1
ATOM 919 C CA . LYS A 1 122 ? -21.963 1.941 32.681 1.00 97.31 122 LYS A CA 1
ATOM 920 C C . LYS A 1 122 ? -21.678 3.004 33.738 1.00 97.31 122 LYS A C 1
ATOM 922 O O . LYS A 1 122 ? -22.412 3.090 34.718 1.00 97.31 122 LYS A O 1
ATOM 927 N N . LEU A 1 123 ? -20.670 3.846 33.512 1.00 96.50 123 LEU A N 1
ATOM 928 C CA . LEU A 1 123 ? -20.326 4.935 34.430 1.00 96.50 123 LEU A CA 1
ATOM 929 C C . LEU A 1 123 ? -21.477 5.940 34.582 1.00 96.50 123 LEU A C 1
ATOM 931 O O . LEU A 1 123 ? -21.750 6.406 35.686 1.00 96.50 123 LEU A O 1
ATOM 935 N N . ALA A 1 124 ? -22.187 6.260 33.498 1.00 95.44 124 ALA A N 1
ATOM 936 C CA . ALA A 1 124 ? -23.357 7.131 33.561 1.00 95.44 124 ALA A CA 1
ATOM 937 C C . ALA A 1 124 ? -24.501 6.508 34.383 1.00 95.44 124 ALA A C 1
ATOM 939 O O . ALA A 1 124 ? -25.154 7.216 35.154 1.00 95.44 124 ALA A O 1
ATOM 940 N N . TYR A 1 125 ? -24.728 5.195 34.259 1.00 96.44 125 TYR A N 1
ATOM 941 C CA . TYR A 1 125 ? -25.691 4.473 35.095 1.00 96.44 125 TYR A CA 1
ATOM 942 C C . TYR A 1 125 ? -25.296 4.489 36.575 1.00 96.44 125 TYR A C 1
ATOM 944 O O . TYR A 1 125 ? -26.147 4.796 37.408 1.00 96.44 125 TYR A O 1
ATOM 952 N N . GLU A 1 126 ? -24.025 4.239 36.899 1.00 95.31 126 GLU A N 1
ATOM 953 C CA . GLU A 1 126 ? -23.514 4.292 38.278 1.00 95.31 126 GLU A CA 1
ATOM 954 C C . GLU A 1 126 ? -23.703 5.684 38.897 1.00 95.31 126 GLU A C 1
ATOM 956 O O . GLU A 1 126 ? -24.212 5.814 40.010 1.00 95.31 126 GLU A O 1
ATOM 961 N N . ILE A 1 127 ? -23.368 6.747 38.157 1.00 95.12 127 ILE A N 1
ATOM 962 C CA . ILE A 1 127 ? -23.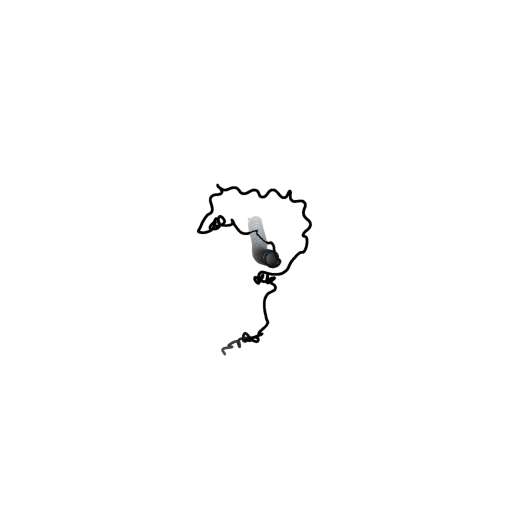587 8.129 38.610 1.00 95.12 127 ILE A CA 1
ATOM 963 C C . ILE A 1 127 ? -25.073 8.378 38.881 1.00 95.12 127 ILE A C 1
ATOM 965 O O . ILE A 1 127 ? -25.420 8.964 39.907 1.00 95.12 127 ILE A O 1
ATOM 969 N N . LYS A 1 128 ? -25.956 7.932 37.981 1.00 95.25 128 LYS A N 1
ATOM 970 C CA . LYS A 1 128 ? -27.404 8.094 38.146 1.00 95.25 128 LYS A CA 1
ATOM 971 C C . LYS A 1 128 ? -27.920 7.352 39.378 1.00 95.25 128 LYS A C 1
ATOM 973 O O . LYS A 1 128 ? -28.749 7.897 40.098 1.00 95.25 128 LYS A O 1
ATOM 978 N N . GLU A 1 129 ? -27.453 6.133 39.624 1.00 93.94 129 GLU A N 1
ATOM 979 C CA . GLU A 1 129 ? -27.834 5.353 40.804 1.00 93.94 129 GLU A CA 1
ATOM 980 C C . GLU A 1 129 ? -27.404 6.056 42.097 1.00 93.94 129 GLU A C 1
ATOM 982 O O . GLU A 1 129 ? -28.222 6.246 42.997 1.00 93.94 129 GLU A O 1
ATOM 987 N N . LEU A 1 130 ? -26.161 6.543 42.153 1.00 92.62 130 LEU A N 1
ATOM 988 C CA . LEU A 1 130 ? -25.652 7.294 43.302 1.00 92.62 130 LEU A CA 1
ATOM 989 C C . LEU A 1 130 ? -26.430 8.595 43.540 1.00 92.62 130 LEU A C 1
ATOM 991 O O . LEU A 1 130 ? -26.715 8.931 44.685 1.00 92.62 130 LEU A O 1
ATOM 995 N N . GLN A 1 131 ? -26.813 9.309 42.479 1.00 90.25 131 GLN A N 1
ATOM 996 C CA . GLN A 1 131 ? -27.616 10.533 42.582 1.00 90.25 131 GLN A CA 1
ATOM 997 C C . GLN A 1 131 ? -29.048 10.299 43.070 1.00 90.25 131 GLN A C 1
ATOM 999 O O . GLN A 1 131 ? -29.649 11.224 43.593 1.00 90.25 131 GLN A O 1
ATOM 1004 N N . VAL A 1 132 ? -29.620 9.108 42.874 1.00 84.62 132 VAL A N 1
ATOM 1005 C CA . VAL A 1 132 ? -30.974 8.784 43.364 1.00 84.62 132 VAL A CA 1
ATOM 1006 C C . VAL A 1 132 ? -30.961 8.429 44.856 1.00 84.62 132 VAL A C 1
ATOM 1008 O O . VAL A 1 132 ? -31.984 8.546 45.527 1.00 84.62 132 VAL A O 1
ATOM 1011 N N . ILE A 1 133 ? -29.815 7.981 45.373 1.00 71.00 133 ILE A N 1
ATOM 1012 C CA . ILE A 1 133 ? -29.644 7.566 46.772 1.00 71.00 133 ILE A CA 1
ATOM 1013 C C . ILE A 1 133 ? -29.359 8.765 47.703 1.00 71.00 133 ILE A C 1
ATOM 1015 O O . ILE A 1 133 ? -29.619 8.664 48.903 1.00 71.00 133 ILE A O 1
ATOM 1019 N N . TYR A 1 134 ? -28.861 9.885 47.168 1.00 54.59 134 TYR A N 1
ATOM 1020 C CA . TYR A 1 134 ? -28.603 11.141 47.891 1.00 54.59 134 TYR A CA 1
ATOM 1021 C C . TYR A 1 134 ? -29.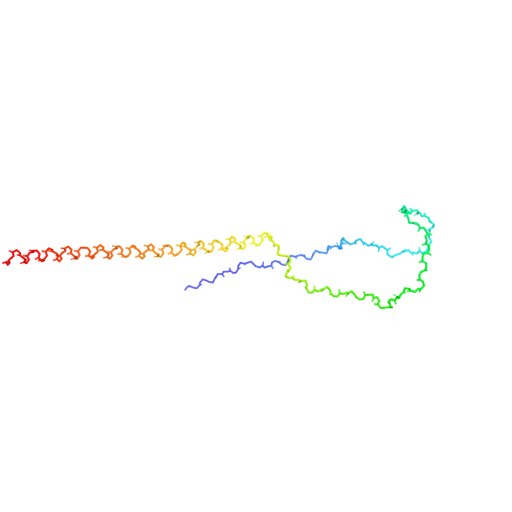707 12.179 47.668 1.00 54.59 134 TYR A C 1
ATOM 1023 O O . TYR A 1 134 ? -30.050 12.870 48.654 1.00 54.59 134 TYR A O 1
#

Secondary structure (DSSP, 8-state):
---PPPPP------------------------S------------------TT----TT--PPP------S------HHHHHHHHHHHHHHHHHHHHHHHHHHHHHHHHHHHHHHHHHHHHHHHHHHHHHHHH-